Protein AF-V4T6L7-F1 (afdb_monomer_lite)

InterPro domains:
  IPR011989 Armadillo-like helical [G3DSA:1.25.10.10] (22-155)
  IPR016024 Armadillo-type fold [SSF48371] (50-143)
  IPR044189 Exportin 4/7-like [PTHR12596] (38-152)

Foldseek 3Di:
DDDDDDDDDDDDDDDDDDDPDPVNVVVLVVLLVLLLVLQVCCVVVNPVVVSVVSLVCLLPDAPSLVSLLSNLPPPPRLNSVLSSLVSLLSNCVVCVVVDDPVRLLVLLLSLLVSLVVCVVPPSVVSSVSSVVSSVSSCVVCVVVDDPVSVVVSVVD

Organism: Citrus clementina (NCBI:txid85681)

Secondary structure (DSSP, 8-state):
---------------------HHHHHHHHHHHHHHHHHHHHHHTTSSHHHHHHHHHHHHHSSSTHHHHHHHHHH---HHHHHHHHHHHHHHHHHHGGGS-HHHHHHHHHHHHHHHHHTTT-S-HHHHHHHHHHHHHHHHHHTTTS-HHHHHHHH--

Structure (mmCIF, N/CA/C/O backbone):
data_AF-V4T6L7-F1
#
_entry.id   AF-V4T6L7-F1
#
loop_
_atom_site.group_PDB
_atom_site.id
_atom_site.type_symbol
_atom_site.label_atom_id
_atom_site.label_alt_id
_atom_site.label_comp_id
_atom_site.label_asym_id
_atom_site.label_entity_id
_atom_site.label_seq_id
_atom_site.pdbx_PDB_ins_code
_atom_site.Cartn_x
_atom_site.Cartn_y
_atom_site.Cartn_z
_atom_site.occupancy
_atom_site.B_iso_or_equiv
_atom_site.auth_seq_id
_atom_site.auth_comp_id
_atom_site.auth_asym_id
_atom_site.auth_atom_id
_atom_site.pdbx_PDB_model_num
ATOM 1 N N . MET A 1 1 ? -3.727 59.338 11.104 1.00 34.97 1 MET A N 1
ATOM 2 C CA . MET A 1 1 ? -4.888 59.688 11.949 1.00 34.97 1 MET A CA 1
ATOM 3 C C . MET A 1 1 ? -6.149 59.565 11.089 1.00 34.97 1 MET A C 1
ATOM 5 O O . MET A 1 1 ? -6.303 60.353 10.175 1.00 34.97 1 MET A O 1
ATOM 9 N N . ILE A 1 2 ? -6.950 58.521 11.354 1.00 36.25 2 ILE A N 1
ATOM 10 C CA . ILE A 1 2 ? -8.400 58.332 11.100 1.00 36.25 2 ILE A CA 1
ATOM 11 C C . ILE A 1 2 ? -8.952 58.552 9.667 1.00 36.25 2 ILE A C 1
ATOM 13 O O . ILE A 1 2 ? -9.164 59.685 9.251 1.00 36.25 2 ILE A O 1
ATOM 17 N N . LYS A 1 3 ? -9.397 57.466 9.009 1.00 36.62 3 LYS A N 1
ATOM 18 C CA . LYS A 1 3 ? -10.841 57.153 8.893 1.00 36.62 3 LYS A CA 1
ATOM 19 C C . LYS A 1 3 ? -11.114 55.702 8.475 1.00 36.62 3 LYS A C 1
ATOM 21 O O . LYS A 1 3 ? -10.611 55.223 7.468 1.00 36.62 3 LYS A O 1
ATOM 26 N N . MET A 1 4 ? -11.933 55.057 9.305 1.00 43.75 4 MET A N 1
ATOM 27 C CA . MET A 1 4 ? -12.727 53.864 9.026 1.00 43.75 4 MET A CA 1
ATOM 28 C C . MET A 1 4 ? -13.641 54.086 7.820 1.00 43.75 4 MET A C 1
ATOM 30 O O . MET A 1 4 ? -14.221 55.165 7.684 1.00 43.75 4 MET A O 1
ATOM 34 N N . GLN A 1 5 ? -13.873 53.022 7.056 1.00 39.50 5 GLN A N 1
ATOM 35 C CA . GLN A 1 5 ? -15.154 52.812 6.399 1.00 39.50 5 GLN A CA 1
ATOM 36 C C . GLN A 1 5 ? -15.460 51.312 6.409 1.00 39.50 5 GLN A C 1
ATOM 38 O O . GLN A 1 5 ? -14.782 50.521 5.759 1.00 39.50 5 GLN A O 1
ATOM 43 N N . GLU A 1 6 ? -16.440 50.944 7.231 1.00 37.91 6 GLU A N 1
ATOM 44 C CA . GLU A 1 6 ? -17.112 49.652 7.189 1.00 37.91 6 GLU A CA 1
ATOM 45 C C . GLU A 1 6 ? -17.896 49.515 5.881 1.00 37.91 6 GLU A C 1
ATOM 47 O O . GLU A 1 6 ? -18.530 50.471 5.432 1.00 37.91 6 GLU A O 1
ATOM 52 N N . TYR A 1 7 ? -17.920 48.305 5.328 1.00 35.72 7 TYR A N 1
ATOM 53 C CA . TYR A 1 7 ? -19.072 47.804 4.589 1.00 35.72 7 TYR A CA 1
ATOM 54 C C . TYR A 1 7 ? -19.366 46.393 5.082 1.00 35.72 7 TYR A C 1
ATOM 56 O O . TYR A 1 7 ? -18.503 45.518 5.096 1.00 35.72 7 TYR A O 1
ATOM 64 N N . SER A 1 8 ? -20.595 46.243 5.553 1.00 39.97 8 SER A N 1
ATOM 65 C CA . SER A 1 8 ? -21.158 45.051 6.156 1.00 39.97 8 SER A CA 1
ATOM 66 C C . SER A 1 8 ? -21.917 44.227 5.111 1.00 39.97 8 SER A C 1
ATOM 68 O O . SER A 1 8 ? -22.556 44.792 4.224 1.00 39.97 8 SER A O 1
ATOM 70 N N . ASN A 1 9 ? -21.930 42.918 5.364 1.00 39.38 9 ASN A N 1
ATOM 71 C CA . ASN A 1 9 ? -23.028 41.966 5.171 1.00 39.38 9 ASN A CA 1
ATOM 72 C C . ASN A 1 9 ? -23.211 41.172 3.862 1.00 39.38 9 ASN A C 1
ATOM 74 O O . ASN A 1 9 ? -23.228 41.709 2.760 1.00 39.38 9 ASN A O 1
ATOM 78 N N . GLY A 1 10 ? -23.526 39.887 4.089 1.00 32.44 10 GLY A N 1
ATOM 79 C CA . GLY A 1 10 ? -24.120 38.906 3.172 1.00 32.44 10 GLY A CA 1
ATOM 80 C C . GLY A 1 10 ? -23.110 37.855 2.696 1.00 32.44 10 GLY A C 1
ATOM 81 O O . GLY A 1 10 ? -22.030 38.215 2.259 1.00 32.44 10 GLY A O 1
ATOM 82 N N . GLU A 1 11 ? -23.316 36.542 2.749 1.00 37.03 11 GLU A N 1
ATOM 83 C CA . GLU A 1 11 ? -24.468 35.679 3.016 1.00 37.03 11 GLU A CA 1
ATOM 84 C C . GLU A 1 11 ? -23.923 34.257 3.292 1.00 37.03 11 GLU A C 1
ATOM 86 O O . GLU A 1 11 ? -22.747 33.973 3.059 1.00 37.03 11 GLU A O 1
ATOM 91 N N . GLY A 1 12 ? -24.769 33.380 3.837 1.00 37.31 12 GLY A N 1
ATOM 92 C CA . GLY A 1 12 ? -24.421 32.027 4.270 1.00 37.31 12 GLY A CA 1
ATOM 93 C C . GLY A 1 12 ? -23.976 31.055 3.170 1.00 37.31 12 GLY A C 1
ATOM 94 O O . GLY A 1 12 ? -24.198 31.257 1.980 1.00 37.31 12 GLY A O 1
ATOM 95 N N . GLY A 1 13 ? -23.382 29.950 3.618 1.00 35.53 13 GLY A N 1
ATOM 96 C CA . GLY A 1 13 ? -22.919 28.853 2.773 1.00 35.53 13 GLY A CA 1
ATOM 97 C C . GLY A 1 13 ? -22.410 27.687 3.612 1.00 35.53 13 GLY A C 1
ATOM 98 O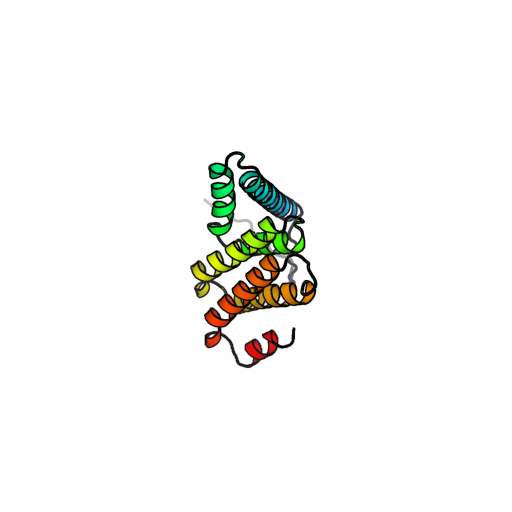 O . GLY A 1 13 ? -21.210 27.460 3.709 1.00 35.53 13 GLY A O 1
ATOM 99 N N . ASP A 1 14 ? -23.350 27.009 4.264 1.00 37.53 14 ASP A N 1
ATOM 100 C CA . ASP A 1 14 ? -23.230 25.640 4.763 1.00 37.53 14 ASP A CA 1
ATOM 101 C C . ASP A 1 14 ? -22.882 24.673 3.608 1.00 37.53 14 ASP A C 1
ATOM 103 O O . ASP A 1 14 ? -23.281 24.911 2.467 1.00 37.53 14 ASP A O 1
ATOM 107 N N . GLY A 1 15 ? -22.195 23.566 3.906 1.00 37.12 15 GLY A N 1
ATOM 108 C CA . GLY A 1 15 ? -22.204 22.379 3.041 1.00 37.12 15 GLY A CA 1
ATOM 109 C C . GLY A 1 15 ? -20.868 22.003 2.396 1.00 37.12 15 GLY A C 1
ATOM 110 O O . GLY A 1 15 ? -20.346 22.688 1.522 1.00 37.12 15 GLY A O 1
ATOM 111 N N . GLY A 1 16 ? -20.328 20.861 2.827 1.00 42.28 16 GLY A N 1
ATOM 112 C CA . GLY A 1 16 ? -19.083 20.277 2.344 1.00 42.28 16 GLY A CA 1
ATOM 113 C C . GLY A 1 16 ? -19.112 19.722 0.916 1.00 42.28 16 GLY A C 1
ATOM 114 O O . GLY A 1 16 ? -20.144 19.617 0.261 1.00 42.28 16 GLY A O 1
ATOM 115 N N . GLY A 1 17 ? -17.930 19.306 0.459 1.00 37.34 17 GLY A N 1
ATOM 116 C CA . GLY A 1 17 ? -17.746 18.603 -0.808 1.00 37.34 17 GLY A CA 1
ATOM 117 C C . GLY A 1 17 ? -16.289 18.631 -1.251 1.00 37.34 17 GLY A C 1
ATOM 118 O O . GLY A 1 17 ? -15.866 19.546 -1.950 1.00 37.34 17 GLY A O 1
ATOM 119 N N . GLY A 1 18 ? -15.506 17.641 -0.817 1.00 47.50 18 GLY A N 1
ATOM 120 C CA . GLY A 1 18 ? -14.105 17.473 -1.198 1.00 47.50 18 GLY A CA 1
ATOM 121 C C . GLY A 1 18 ? -13.943 17.248 -2.702 1.00 47.50 18 GLY A C 1
ATOM 122 O O . GLY A 1 18 ? -14.080 16.130 -3.188 1.00 47.50 18 GLY A O 1
ATOM 123 N N . GLY A 1 19 ? -13.618 18.309 -3.437 1.00 41.25 19 GLY A N 1
ATOM 124 C CA . GLY A 1 19 ? -13.187 18.241 -4.829 1.00 41.25 19 GLY A CA 1
ATOM 125 C C . GLY A 1 19 ? -11.665 18.210 -4.910 1.00 41.25 19 GLY A C 1
ATOM 126 O O . GLY A 1 19 ? -11.022 19.257 -4.914 1.00 41.25 19 GLY A O 1
ATOM 127 N N . GLY A 1 20 ? -11.073 17.017 -4.981 1.00 54.03 20 GLY A N 1
ATOM 128 C CA . GLY A 1 20 ? -9.679 16.877 -5.405 1.00 54.03 20 GLY A CA 1
ATOM 129 C C . GLY A 1 20 ? -9.549 17.360 -6.850 1.00 54.03 20 GLY A C 1
ATOM 130 O O . GLY A 1 20 ? -10.073 16.724 -7.759 1.00 54.03 20 GLY A O 1
ATOM 131 N N . GLY A 1 21 ? -8.921 18.517 -7.059 1.00 71.62 21 GLY A N 1
ATOM 132 C CA . GLY A 1 21 ? -8.815 19.135 -8.381 1.00 71.62 21 GLY A CA 1
ATOM 133 C C . GLY A 1 21 ? -7.937 18.343 -9.367 1.00 71.62 21 GLY A C 1
ATOM 134 O O . GLY A 1 21 ? -7.151 17.487 -8.957 1.00 71.62 21 GLY A O 1
ATOM 135 N N . PRO A 1 22 ? -7.987 18.673 -10.672 1.00 73.69 22 PRO A N 1
ATOM 136 C CA . PRO A 1 22 ? -7.205 18.002 -11.722 1.00 73.69 22 PRO A CA 1
ATOM 137 C C . PRO A 1 22 ? -5.687 18.017 -11.471 1.00 73.69 22 PRO A C 1
ATOM 139 O O . PRO A 1 22 ? -4.979 17.103 -11.887 1.00 73.69 22 PRO A O 1
ATOM 142 N N . ALA A 1 23 ? -5.182 19.019 -10.744 1.00 78.44 23 ALA A N 1
ATOM 143 C CA . ALA A 1 23 ? -3.777 19.103 -10.349 1.00 78.44 23 ALA A CA 1
ATOM 144 C C . ALA A 1 23 ? -3.355 17.993 -9.368 1.00 78.44 23 ALA A C 1
ATOM 146 O O . ALA A 1 23 ? -2.222 17.516 -9.423 1.00 78.44 23 ALA A O 1
ATOM 147 N N . ASP A 1 24 ? -4.260 17.562 -8.488 1.00 88.81 24 ASP A N 1
ATOM 148 C CA . ASP A 1 24 ? -3.985 16.492 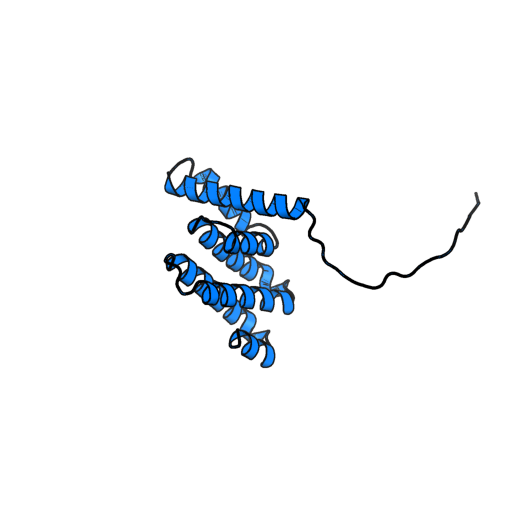-7.529 1.00 88.81 24 ASP A CA 1
ATOM 149 C C . ASP A 1 24 ? -3.956 15.129 -8.231 1.00 88.81 24 ASP A C 1
ATOM 151 O O . ASP A 1 24 ? -3.042 14.337 -8.014 1.00 88.81 24 ASP A O 1
ATOM 155 N N . LEU A 1 25 ? -4.872 14.903 -9.179 1.00 91.06 25 LEU A N 1
ATOM 156 C CA . LEU A 1 25 ? -4.849 13.710 -10.027 1.00 91.06 25 LEU A CA 1
ATOM 157 C C . LEU A 1 25 ? -3.555 13.617 -10.850 1.00 91.06 25 LEU A C 1
ATOM 159 O O . LEU A 1 25 ? -2.915 12.567 -10.864 1.00 91.06 25 LEU A O 1
ATOM 163 N N . ALA A 1 26 ? -3.129 14.717 -11.478 1.00 93.00 26 ALA A N 1
ATOM 164 C CA . ALA A 1 26 ? -1.877 14.756 -12.235 1.00 93.00 26 ALA A CA 1
ATOM 165 C C . ALA A 1 26 ? -0.657 14.436 -11.350 1.00 93.00 26 ALA A C 1
ATOM 167 O O . ALA A 1 26 ? 0.260 13.724 -11.768 1.00 93.00 26 ALA A O 1
ATOM 168 N N . LYS A 1 27 ? -0.658 14.910 -10.097 1.00 93.69 27 LYS A N 1
ATOM 169 C CA . LYS A 1 27 ? 0.383 14.582 -9.117 1.00 93.69 27 LYS A CA 1
ATOM 170 C C . LYS A 1 27 ? 0.377 13.092 -8.761 1.00 93.69 27 LYS A C 1
ATOM 172 O O . LYS A 1 27 ? 1.442 12.479 -8.756 1.00 93.69 27 LYS A O 1
ATOM 177 N N . LEU A 1 28 ? -0.792 12.506 -8.496 1.00 95.25 28 LEU A N 1
ATOM 178 C CA . LEU A 1 28 ? -0.927 11.076 -8.187 1.00 95.25 28 LEU A CA 1
ATOM 179 C C . LEU A 1 28 ? -0.446 10.198 -9.352 1.00 95.25 28 LEU A C 1
ATOM 181 O O . LEU A 1 28 ? 0.318 9.257 -9.136 1.00 95.25 28 LEU A O 1
ATOM 185 N N . GLN A 1 29 ? -0.809 10.558 -10.585 1.00 95.31 29 GLN A N 1
ATOM 186 C CA . GLN A 1 29 ? -0.341 9.885 -11.800 1.00 95.31 29 GLN A CA 1
ATOM 187 C C . GLN A 1 29 ? 1.182 9.976 -11.962 1.00 95.31 29 GLN A C 1
ATOM 189 O O . GLN A 1 29 ? 1.827 8.976 -12.270 1.00 95.31 29 GLN A O 1
ATOM 194 N N . SER A 1 30 ? 1.769 11.149 -11.707 1.00 96.06 30 SER A N 1
ATOM 195 C CA . SER A 1 30 ? 3.223 11.350 -11.767 1.00 96.06 30 SER A CA 1
ATOM 196 C C . SER A 1 30 ? 3.977 10.496 -10.740 1.00 96.06 30 SER A C 1
ATOM 198 O O . SER A 1 30 ? 4.985 9.861 -11.068 1.00 96.06 30 SER A O 1
ATOM 200 N N . ILE A 1 31 ? 3.461 10.420 -9.506 1.00 95.69 31 ILE A N 1
ATOM 201 C CA . ILE A 1 31 ? 4.027 9.564 -8.455 1.00 95.69 31 ILE A CA 1
ATOM 202 C C . ILE A 1 31 ? 3.945 8.096 -8.876 1.00 95.69 31 ILE A C 1
ATOM 204 O O . ILE A 1 31 ? 4.957 7.400 -8.834 1.00 95.69 31 ILE A O 1
ATOM 208 N N . MET A 1 32 ? 2.772 7.637 -9.323 1.00 96.81 32 MET A N 1
ATOM 209 C CA . MET A 1 32 ? 2.584 6.263 -9.791 1.00 96.81 32 MET A CA 1
ATOM 210 C C . MET A 1 32 ? 3.586 5.910 -10.890 1.00 96.81 32 MET A C 1
ATOM 212 O O . MET A 1 32 ? 4.316 4.931 -10.751 1.00 96.81 32 MET A O 1
ATOM 216 N N . HIS A 1 33 ? 3.693 6.748 -11.921 1.00 96.56 33 HIS A N 1
ATOM 217 C CA . HIS A 1 33 ? 4.596 6.502 -13.040 1.00 96.56 33 HIS A CA 1
ATOM 218 C C . HIS A 1 33 ? 6.068 6.443 -12.603 1.00 96.56 33 HIS A C 1
ATOM 220 O O . HIS A 1 33 ? 6.820 5.571 -13.035 1.00 96.56 33 HIS A O 1
ATOM 226 N N . SER A 1 34 ? 6.474 7.324 -11.685 1.00 95.88 34 SER A N 1
ATOM 227 C CA . SER A 1 34 ? 7.836 7.334 -11.137 1.00 95.88 34 SER A CA 1
ATOM 228 C C . SER A 1 34 ? 8.160 6.039 -10.380 1.00 95.88 34 SER A C 1
ATOM 230 O O . SER A 1 34 ? 9.264 5.508 -10.502 1.00 95.88 34 SER A O 1
ATOM 232 N N . ILE A 1 35 ? 7.192 5.494 -9.638 1.00 96.94 35 ILE A N 1
ATOM 233 C CA . ILE A 1 35 ? 7.345 4.228 -8.906 1.00 96.94 35 ILE A CA 1
ATOM 234 C C . ILE A 1 35 ? 7.359 3.026 -9.856 1.00 96.94 35 ILE A C 1
ATOM 236 O O . ILE A 1 35 ? 8.151 2.104 -9.656 1.00 96.94 35 ILE A O 1
ATOM 240 N N . GLU A 1 36 ? 6.544 3.035 -10.910 1.00 96.44 36 GLU A N 1
ATOM 241 C CA . GLU A 1 36 ? 6.555 2.004 -11.956 1.00 96.44 36 GLU A CA 1
ATOM 242 C C . GLU A 1 36 ? 7.903 1.944 -12.686 1.00 96.44 36 GLU A C 1
ATOM 244 O O . GLU A 1 36 ? 8.473 0.857 -12.853 1.00 96.44 36 GLU A O 1
ATOM 249 N N . ILE A 1 37 ? 8.445 3.109 -13.060 1.00 94.69 37 ILE A N 1
ATOM 250 C CA . ILE A 1 37 ? 9.777 3.219 -13.665 1.00 94.69 37 ILE A CA 1
ATOM 251 C C . ILE A 1 37 ? 10.833 2.712 -12.686 1.00 94.69 37 ILE A C 1
ATOM 253 O O . ILE A 1 37 ? 11.652 1.882 -13.068 1.00 94.69 37 ILE A O 1
ATOM 257 N N . ALA A 1 38 ? 10.805 3.145 -11.422 1.00 94.06 38 ALA A N 1
ATOM 258 C CA . ALA A 1 38 ? 11.768 2.691 -10.421 1.00 94.06 38 ALA A CA 1
ATOM 259 C C . ALA A 1 38 ? 11.740 1.161 -10.244 1.00 94.06 38 ALA A C 1
ATOM 261 O O . ALA A 1 38 ? 12.785 0.510 -10.260 1.00 94.06 38 ALA A O 1
ATOM 262 N N . CYS A 1 39 ? 10.551 0.560 -10.159 1.00 92.94 39 CYS A N 1
ATOM 263 C CA . CYS A 1 39 ? 10.412 -0.893 -10.063 1.00 92.94 39 CYS A CA 1
ATOM 264 C C . CYS A 1 39 ? 10.987 -1.615 -11.292 1.00 92.94 39 CYS A C 1
ATOM 266 O O . CYS A 1 39 ? 11.675 -2.627 -11.146 1.00 92.94 39 CYS A O 1
ATOM 268 N N . SER A 1 40 ? 10.741 -1.081 -12.491 1.00 91.94 40 SER A N 1
ATOM 269 C CA . SER A 1 40 ? 11.268 -1.635 -13.745 1.00 91.94 40 SER A CA 1
ATOM 270 C C . SER A 1 40 ? 12.792 -1.504 -13.825 1.00 91.94 40 SER A C 1
ATOM 272 O O . SER A 1 40 ? 13.480 -2.450 -14.202 1.00 91.94 40 SER A O 1
ATOM 274 N N . SER A 1 41 ? 13.334 -0.366 -13.393 1.00 90.88 41 SER A N 1
ATOM 275 C CA . SER A 1 41 ? 14.771 -0.083 -13.343 1.00 90.88 41 SER A CA 1
ATOM 276 C C . SER A 1 41 ? 15.530 -1.036 -12.418 1.00 90.88 41 SER A C 1
ATOM 278 O O . SER A 1 41 ? 16.599 -1.517 -12.794 1.00 90.88 41 SER A O 1
ATOM 280 N N . ILE A 1 42 ? 14.968 -1.384 -11.252 1.00 89.38 42 ILE A N 1
ATOM 281 C CA . ILE A 1 42 ? 15.553 -2.405 -10.362 1.00 89.38 42 ILE A CA 1
ATOM 282 C C . ILE A 1 42 ? 15.590 -3.766 -11.062 1.00 89.38 42 ILE A C 1
ATOM 284 O O . ILE A 1 42 ? 16.630 -4.420 -11.064 1.00 89.38 42 ILE A O 1
ATOM 288 N N . GLN A 1 43 ? 14.487 -4.173 -11.697 1.00 86.81 43 GLN A N 1
ATOM 289 C CA . GLN A 1 43 ? 14.399 -5.460 -12.394 1.00 86.81 43 GLN A CA 1
ATOM 290 C C . GLN A 1 43 ? 15.364 -5.553 -13.586 1.00 86.81 43 GLN A C 1
ATOM 292 O O . GLN A 1 43 ? 15.919 -6.616 -13.852 1.00 86.81 43 GLN A O 1
ATOM 297 N N . MET A 1 44 ? 15.578 -4.445 -14.296 1.00 87.62 44 MET A N 1
ATOM 298 C CA . MET A 1 44 ? 16.512 -4.365 -15.423 1.00 87.62 44 MET A CA 1
ATOM 299 C C . MET A 1 44 ? 17.962 -4.086 -14.990 1.00 87.62 44 MET A C 1
ATOM 301 O O . MET A 1 44 ? 18.839 -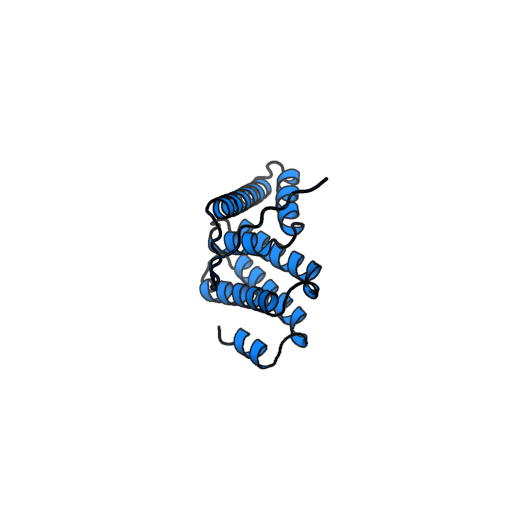4.001 -15.846 1.00 87.62 44 MET A O 1
ATOM 305 N N . HIS A 1 45 ? 18.228 -3.925 -13.686 1.00 86.00 45 HIS A N 1
ATOM 306 C CA . HIS A 1 45 ? 19.515 -3.482 -13.133 1.00 86.00 45 HIS A CA 1
ATOM 307 C C . HIS A 1 45 ? 20.035 -2.159 -13.729 1.00 86.00 45 HIS A C 1
ATOM 309 O O . HIS A 1 45 ? 21.238 -1.892 -13.754 1.00 86.00 45 HIS A O 1
ATOM 315 N N .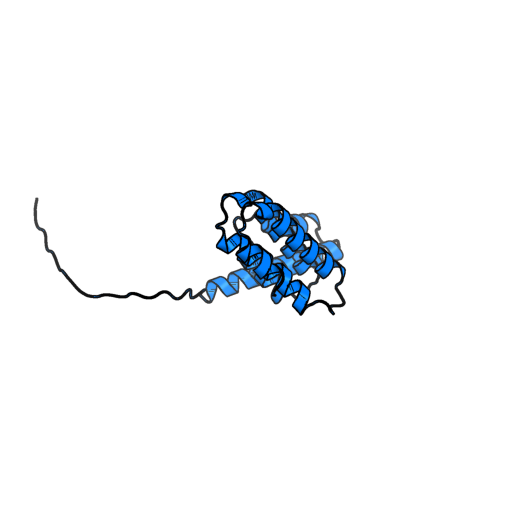 VAL A 1 46 ? 19.124 -1.291 -14.172 1.00 83.19 46 VAL A N 1
ATOM 316 C CA . VAL A 1 46 ? 19.443 0.033 -14.706 1.00 83.19 46 VAL A CA 1
ATOM 317 C C . VAL A 1 46 ? 19.370 1.038 -13.563 1.00 83.19 46 VAL A C 1
ATOM 319 O O . VAL A 1 46 ? 18.292 1.443 -13.150 1.00 83.19 46 VAL A O 1
ATOM 322 N N . ASN A 1 47 ? 20.530 1.445 -13.044 1.00 86.81 47 ASN A N 1
ATOM 323 C CA . ASN A 1 47 ? 20.653 2.411 -11.943 1.00 86.81 47 ASN A CA 1
ATOM 324 C C . ASN A 1 47 ? 19.782 2.066 -10.706 1.00 86.81 47 ASN A C 1
ATOM 326 O O . ASN A 1 47 ? 18.890 2.836 -10.330 1.00 86.81 47 ASN A O 1
ATOM 330 N N . PRO A 1 48 ? 20.043 0.917 -10.050 1.00 87.44 48 PRO A N 1
ATOM 331 C CA . PRO A 1 48 ? 19.250 0.462 -8.909 1.00 87.44 48 PRO A CA 1
ATOM 332 C C . PRO A 1 48 ? 19.247 1.473 -7.754 1.00 87.44 48 PRO A C 1
ATOM 334 O O . PRO A 1 48 ? 18.210 1.672 -7.135 1.00 87.44 48 PRO A O 1
ATOM 337 N N . ALA A 1 49 ? 20.351 2.192 -7.527 1.00 90.25 49 ALA A N 1
ATOM 338 C CA . ALA A 1 49 ? 20.451 3.176 -6.450 1.00 90.25 49 ALA A CA 1
ATOM 339 C C . ALA A 1 49 ? 19.453 4.341 -6.601 1.00 90.25 49 ALA A C 1
ATOM 341 O O . ALA A 1 49 ? 18.802 4.735 -5.634 1.00 90.25 49 ALA A O 1
ATOM 342 N N . ALA A 1 50 ? 19.292 4.887 -7.813 1.00 90.44 50 ALA A N 1
ATOM 343 C CA . ALA A 1 50 ? 18.326 5.964 -8.050 1.00 90.44 50 ALA A CA 1
ATOM 344 C C . ALA A 1 50 ? 16.872 5.472 -7.948 1.00 90.44 50 ALA A C 1
ATOM 346 O O . ALA A 1 50 ? 15.995 6.182 -7.445 1.00 90.44 50 ALA A O 1
ATOM 347 N N . ALA A 1 51 ? 16.616 4.244 -8.399 1.00 91.62 51 ALA A N 1
ATOM 348 C CA . ALA A 1 51 ? 15.304 3.624 -8.288 1.00 91.62 51 ALA A CA 1
ATOM 349 C C . ALA A 1 51 ? 14.920 3.344 -6.824 1.00 91.62 51 ALA A C 1
ATOM 351 O O . ALA A 1 51 ? 13.817 3.690 -6.397 1.00 91.62 51 ALA A O 1
ATOM 352 N N . GLU A 1 52 ? 15.846 2.803 -6.033 1.00 92.44 52 GLU A N 1
ATOM 353 C CA . GLU A 1 52 ? 15.673 2.601 -4.592 1.00 92.44 52 GLU A CA 1
ATOM 354 C C . GLU A 1 52 ? 15.407 3.922 -3.872 1.00 92.44 52 GLU A C 1
ATOM 356 O O . GLU A 1 52 ? 14.465 4.001 -3.086 1.00 92.44 52 GLU A O 1
ATOM 361 N N . ALA A 1 53 ? 16.158 4.983 -4.186 1.00 93.62 53 ALA A N 1
ATOM 362 C CA . ALA A 1 53 ? 15.925 6.309 -3.614 1.00 93.62 53 ALA A CA 1
ATOM 363 C C . ALA A 1 53 ? 14.509 6.835 -3.914 1.00 93.62 53 ALA A C 1
ATOM 365 O O . ALA A 1 53 ? 13.875 7.435 -3.046 1.00 93.62 53 ALA A O 1
ATOM 366 N N . THR A 1 54 ? 13.984 6.565 -5.113 1.00 94.69 54 THR A N 1
ATOM 367 C CA . THR A 1 54 ? 12.620 6.959 -5.506 1.00 94.69 54 THR A CA 1
ATOM 368 C C . THR A 1 54 ? 11.561 6.209 -4.693 1.00 94.69 54 THR A C 1
ATOM 370 O O . THR A 1 54 ? 10.639 6.826 -4.157 1.00 94.69 54 THR A O 1
ATOM 373 N N . ILE A 1 55 ? 11.708 4.888 -4.544 1.00 93.81 55 ILE A N 1
ATOM 374 C CA . ILE A 1 55 ? 10.791 4.055 -3.746 1.00 93.81 55 ILE A CA 1
ATOM 375 C C . ILE A 1 55 ? 10.860 4.440 -2.264 1.00 93.81 55 ILE A C 1
ATOM 377 O O . ILE A 1 55 ? 9.827 4.611 -1.616 1.00 93.81 55 ILE A O 1
ATOM 381 N N . LEU A 1 56 ? 12.067 4.640 -1.731 1.00 93.69 56 LEU A N 1
ATOM 382 C CA . LEU A 1 56 ? 12.271 5.097 -0.357 1.00 93.69 56 LEU A CA 1
ATOM 383 C C . LEU A 1 56 ? 11.643 6.474 -0.121 1.00 93.69 56 LEU A C 1
ATOM 385 O O . LEU A 1 56 ? 11.049 6.693 0.936 1.00 93.69 56 LEU A O 1
ATOM 389 N N . GLY A 1 57 ? 11.708 7.367 -1.111 1.00 93.25 57 GLY A N 1
ATOM 390 C CA . GLY A 1 57 ? 11.051 8.670 -1.071 1.00 93.25 57 GLY A CA 1
ATOM 391 C C . GLY A 1 57 ? 9.538 8.571 -0.851 1.00 93.25 57 GLY A C 1
ATOM 392 O O . GLY A 1 57 ? 8.990 9.344 -0.066 1.00 93.25 57 GLY A O 1
ATOM 393 N N . LEU A 1 58 ? 8.866 7.584 -1.459 1.00 93.00 58 LEU A N 1
ATOM 394 C CA . LEU A 1 58 ? 7.444 7.321 -1.205 1.00 93.00 58 LEU A CA 1
ATOM 395 C C . LEU A 1 58 ? 7.202 6.882 0.248 1.00 93.00 58 LEU A C 1
ATOM 397 O O . LEU A 1 58 ? 6.320 7.427 0.908 1.00 93.00 58 LEU A O 1
ATOM 401 N N . CYS A 1 59 ? 7.997 5.940 0.768 1.00 90.31 59 CYS A N 1
ATOM 402 C CA . CYS A 1 59 ? 7.842 5.419 2.134 1.00 90.31 59 CYS A CA 1
ATOM 403 C C . CYS A 1 59 ? 8.111 6.476 3.223 1.00 90.31 59 CYS A C 1
ATOM 405 O O . CYS A 1 59 ? 7.508 6.450 4.302 1.00 90.31 59 CYS A O 1
ATOM 407 N N . GLN A 1 60 ? 9.039 7.396 2.954 1.00 90.62 60 GLN A N 1
ATOM 408 C CA . GLN A 1 60 ? 9.425 8.471 3.872 1.00 90.62 60 GLN A CA 1
ATOM 409 C C . GLN A 1 60 ? 8.534 9.713 3.756 1.00 90.62 60 GLN A C 1
ATOM 411 O O . GLN A 1 60 ? 8.601 10.589 4.617 1.00 90.62 60 GLN A O 1
ATOM 416 N N . SER A 1 61 ? 7.689 9.789 2.726 1.00 90.00 61 SER A N 1
ATOM 417 C CA . SER A 1 61 ? 6.746 10.889 2.556 1.00 90.00 61 SER A CA 1
ATOM 418 C C . SER A 1 61 ? 5.740 10.935 3.720 1.00 90.00 61 SER A C 1
ATOM 420 O O . SER A 1 61 ? 5.307 9.878 4.199 1.00 90.00 61 SER A O 1
ATOM 422 N N . PRO A 1 62 ? 5.360 12.130 4.208 1.00 87.62 62 PRO A N 1
ATOM 423 C CA . PRO A 1 62 ? 4.277 12.264 5.175 1.00 87.62 62 PRO A CA 1
ATOM 424 C C . PRO A 1 62 ? 2.932 11.929 4.514 1.00 87.62 62 PRO A C 1
ATOM 426 O O . PRO A 1 62 ? 2.639 12.427 3.428 1.00 87.62 62 PRO A O 1
ATOM 429 N N . GLN A 1 63 ? 2.116 11.104 5.178 1.00 87.31 63 GLN A N 1
ATOM 430 C CA . GLN A 1 63 ? 0.781 10.699 4.714 1.00 87.31 63 GLN A CA 1
ATOM 431 C C . GLN A 1 63 ? 0.727 10.217 3.242 1.00 87.31 63 GLN A C 1
ATOM 433 O O . GLN A 1 63 ? -0.054 10.735 2.438 1.00 87.31 63 GLN A O 1
ATOM 438 N N . PRO A 1 64 ? 1.497 9.182 2.851 1.00 93.50 64 PRO A N 1
ATOM 439 C CA . PRO A 1 64 ? 1.538 8.702 1.470 1.00 93.50 64 PRO A CA 1
ATOM 440 C C . PRO A 1 64 ? 0.276 7.921 1.063 1.00 93.50 64 PRO A C 1
ATOM 442 O O . PRO A 1 64 ? 0.197 7.434 -0.064 1.00 93.50 64 PRO A O 1
ATOM 445 N N . TYR A 1 65 ? -0.710 7.777 1.955 1.00 95.00 65 TYR A N 1
ATOM 446 C CA . TYR A 1 65 ? -1.857 6.882 1.797 1.00 95.00 65 TYR A CA 1
ATOM 447 C C . TYR A 1 65 ? -2.625 7.106 0.503 1.00 95.00 65 TYR A C 1
ATOM 449 O O . TYR A 1 65 ? -2.858 6.145 -0.221 1.00 95.00 65 TYR A O 1
ATOM 457 N N . LYS A 1 66 ? -2.941 8.361 0.164 1.00 94.31 66 LYS A N 1
ATOM 458 C CA . LYS A 1 66 ? -3.695 8.678 -1.056 1.00 94.31 66 LYS A CA 1
ATOM 459 C C . LYS A 1 66 ? -2.945 8.252 -2.320 1.00 94.31 66 LYS A C 1
ATOM 461 O O . LYS A 1 66 ? -3.532 7.665 -3.222 1.00 94.31 66 LYS A O 1
ATOM 466 N N . ALA A 1 67 ? -1.636 8.503 -2.366 1.00 95.44 67 ALA A N 1
ATOM 467 C CA . ALA A 1 67 ? -0.790 8.063 -3.472 1.00 95.44 67 ALA A CA 1
ATOM 468 C C . ALA A 1 67 ? -0.684 6.536 -3.531 1.00 95.44 67 ALA A C 1
ATOM 470 O O . ALA A 1 67 ? -0.771 5.955 -4.607 1.00 95.44 67 ALA A O 1
ATOM 471 N N . CYS A 1 68 ? -0.549 5.873 -2.383 1.00 96.75 68 CYS A N 1
ATOM 472 C CA . CYS A 1 68 ? -0.441 4.419 -2.331 1.00 96.75 68 CYS A CA 1
ATOM 473 C C . CYS A 1 68 ? -1.746 3.716 -2.726 1.00 96.75 68 CYS A C 1
ATOM 475 O O . CYS A 1 68 ? -1.699 2.746 -3.476 1.00 96.75 68 CYS A O 1
ATOM 477 N N . GLN A 1 69 ? -2.898 4.216 -2.268 1.00 96.38 69 GLN A N 1
ATOM 478 C CA . GLN A 1 69 ? -4.220 3.735 -2.680 1.00 96.38 69 GLN A CA 1
ATOM 479 C C . GLN A 1 69 ? -4.395 3.889 -4.193 1.00 96.38 69 GLN A C 1
ATOM 481 O O . GLN A 1 69 ? -4.724 2.920 -4.873 1.00 96.38 69 GLN A O 1
ATOM 486 N N . PHE A 1 70 ? -4.039 5.059 -4.736 1.00 96.75 70 PHE A N 1
ATOM 487 C CA . PHE A 1 70 ? -4.084 5.302 -6.176 1.00 96.75 70 PHE A CA 1
ATOM 488 C C . PHE A 1 70 ? -3.204 4.319 -6.965 1.00 96.75 70 PHE A C 1
ATOM 490 O O . PHE A 1 70 ? -3.658 3.763 -7.964 1.00 96.75 70 PHE A O 1
ATOM 497 N N . ILE A 1 71 ? -1.970 4.059 -6.513 1.00 96.69 71 ILE A N 1
ATOM 498 C CA . ILE A 1 71 ? -1.073 3.074 -7.144 1.00 96.69 71 ILE A CA 1
ATOM 499 C C . ILE A 1 71 ? -1.680 1.669 -7.094 1.00 96.69 71 ILE A C 1
ATOM 501 O O . ILE A 1 71 ? -1.636 0.959 -8.097 1.00 96.69 71 ILE A O 1
ATOM 505 N N . LEU A 1 72 ? -2.240 1.262 -5.951 1.00 95.62 72 LEU A N 1
ATOM 506 C CA . LEU A 1 72 ? -2.845 -0.059 -5.783 1.00 95.62 72 LEU A CA 1
ATOM 507 C C . LEU A 1 72 ? -3.994 -0.292 -6.771 1.00 95.62 72 LEU A C 1
ATOM 509 O O . LEU A 1 72 ? -4.056 -1.359 -7.377 1.00 95.62 72 LEU A O 1
ATOM 513 N N . GLU A 1 73 ? -4.842 0.714 -6.977 1.00 94.75 73 GLU A N 1
ATOM 514 C CA . GLU A 1 73 ? -6.011 0.626 -7.859 1.00 94.75 73 GLU A CA 1
ATOM 515 C C . GLU A 1 73 ? -5.676 0.783 -9.352 1.00 94.75 73 GLU A C 1
ATOM 517 O O . GLU A 1 73 ? -6.317 0.154 -10.190 1.00 94.75 73 GLU A O 1
ATOM 522 N N . ASN A 1 74 ? -4.683 1.609 -9.708 1.00 95.81 74 ASN A N 1
ATOM 523 C CA . ASN A 1 74 ? -4.486 2.041 -11.100 1.00 95.81 74 ASN A CA 1
ATOM 524 C C . ASN A 1 74 ? -3.235 1.462 -11.772 1.00 95.81 74 ASN A C 1
ATOM 526 O O . ASN A 1 74 ? -3.234 1.260 -12.990 1.00 95.81 74 ASN A O 1
ATOM 530 N N . SER A 1 75 ? -2.171 1.186 -11.012 1.00 94.56 75 SER A N 1
ATOM 531 C CA . SER A 1 75 ? -0.909 0.718 -11.594 1.00 94.56 75 SER A CA 1
ATOM 532 C C . SER A 1 75 ? -1.083 -0.662 -12.210 1.00 94.56 75 SER A C 1
ATOM 534 O O . SER A 1 75 ? -1.738 -1.507 -11.614 1.00 94.56 75 SER A O 1
ATOM 536 N N . GLN A 1 76 ? -0.466 -0.919 -13.363 1.00 92.62 76 GLN A N 1
ATOM 537 C CA . GLN A 1 76 ? -0.418 -2.257 -13.977 1.00 92.62 76 GLN A CA 1
ATOM 538 C C . GLN A 1 76 ? 0.861 -3.026 -13.607 1.00 92.62 76 GLN A C 1
ATOM 540 O O . GLN A 1 76 ? 1.075 -4.150 -14.055 1.00 92.62 76 GLN A O 1
ATOM 545 N N . VAL A 1 77 ? 1.730 -2.429 -12.786 1.00 94.38 77 VAL A N 1
ATOM 546 C CA . VAL A 1 77 ? 2.999 -3.024 -12.366 1.00 94.38 77 VAL A CA 1
ATOM 547 C C . VAL A 1 77 ? 2.833 -3.614 -10.970 1.00 94.38 77 VAL A C 1
ATOM 549 O O . VAL A 1 77 ? 2.795 -2.896 -9.970 1.00 94.38 77 VAL A O 1
ATOM 552 N N . ALA A 1 78 ? 2.800 -4.944 -10.879 1.00 94.06 78 ALA A N 1
ATOM 553 C CA . ALA A 1 78 ? 2.630 -5.664 -9.614 1.00 94.06 78 ALA A CA 1
ATOM 554 C C . ALA A 1 78 ? 3.671 -5.263 -8.543 1.00 94.06 78 ALA A C 1
ATOM 556 O O . ALA A 1 78 ? 3.346 -5.124 -7.363 1.00 94.06 78 ALA A O 1
ATOM 557 N N . ASN A 1 79 ? 4.911 -4.971 -8.951 1.00 94.62 79 ASN A N 1
ATOM 558 C CA . ASN A 1 79 ? 5.944 -4.459 -8.046 1.00 94.62 79 ASN A CA 1
ATOM 559 C C . ASN A 1 79 ? 5.613 -3.066 -7.492 1.00 94.62 79 ASN A C 1
ATOM 561 O O . ASN A 1 79 ? 5.836 -2.832 -6.308 1.00 94.62 79 ASN A O 1
ATOM 565 N N . ALA A 1 80 ? 5.029 -2.167 -8.287 1.00 96.38 80 ALA A N 1
ATOM 566 C CA . ALA A 1 80 ? 4.614 -0.851 -7.804 1.00 96.38 80 ALA A CA 1
ATOM 567 C C . ALA A 1 80 ? 3.488 -0.976 -6.768 1.00 96.38 80 ALA A C 1
ATOM 569 O O . ALA A 1 80 ? 3.573 -0.374 -5.696 1.00 96.38 80 ALA A O 1
ATOM 570 N N . ARG A 1 81 ? 2.496 -1.843 -7.026 1.00 96.62 81 ARG A N 1
ATOM 571 C CA . ARG A 1 81 ? 1.443 -2.196 -6.054 1.00 96.62 81 ARG A CA 1
ATOM 572 C C . ARG A 1 81 ? 2.036 -2.749 -4.753 1.00 96.62 81 ARG A C 1
ATOM 574 O O . ARG A 1 81 ? 1.666 -2.322 -3.660 1.00 96.62 81 ARG A O 1
ATOM 581 N N . PHE A 1 82 ? 3.009 -3.655 -4.856 1.00 96.44 82 PHE A N 1
ATOM 582 C CA . PHE A 1 82 ? 3.703 -4.216 -3.696 1.00 96.44 82 PHE A CA 1
ATOM 583 C C . PHE A 1 82 ? 4.437 -3.147 -2.871 1.00 96.44 82 PHE A C 1
ATOM 585 O O . PHE A 1 82 ? 4.353 -3.159 -1.638 1.00 96.44 82 PHE A O 1
ATOM 592 N N . GLN A 1 83 ? 5.142 -2.222 -3.531 1.00 96.50 83 GLN A N 1
ATOM 593 C CA . GLN A 1 83 ? 5.841 -1.127 -2.855 1.00 96.50 83 GLN A CA 1
ATOM 594 C C . GLN A 1 83 ? 4.861 -0.140 -2.211 1.00 96.50 83 GLN A C 1
ATOM 596 O O . GLN A 1 83 ? 5.071 0.256 -1.069 1.00 96.50 83 GLN A O 1
ATOM 601 N N . ALA A 1 84 ? 3.750 0.188 -2.876 1.00 97.38 84 ALA A N 1
ATOM 602 C CA . ALA A 1 84 ? 2.698 1.027 -2.305 1.00 97.38 84 ALA A CA 1
ATOM 603 C C . ALA A 1 84 ? 2.093 0.411 -1.032 1.00 97.38 84 ALA A C 1
ATOM 605 O O . ALA A 1 84 ? 1.943 1.094 -0.020 1.00 97.38 84 ALA A O 1
ATOM 606 N N . ALA A 1 85 ? 1.824 -0.899 -1.031 1.00 97.25 85 ALA A N 1
ATOM 607 C CA . ALA A 1 85 ? 1.372 -1.601 0.169 1.00 97.25 85 ALA A CA 1
ATOM 608 C C . ALA A 1 85 ? 2.412 -1.537 1.304 1.00 97.25 85 ALA A C 1
ATOM 610 O O . ALA A 1 85 ? 2.067 -1.294 2.462 1.00 97.25 85 ALA A O 1
ATOM 611 N N . ALA A 1 86 ? 3.699 -1.721 0.985 1.00 96.12 86 ALA A N 1
ATOM 612 C CA . ALA A 1 86 ? 4.776 -1.583 1.964 1.00 96.12 86 ALA A CA 1
ATOM 613 C C . ALA A 1 86 ? 4.855 -0.156 2.539 1.00 96.12 86 ALA A C 1
ATOM 615 O O . ALA A 1 86 ? 4.971 -0.002 3.754 1.00 96.12 86 ALA A O 1
ATOM 616 N N . ALA A 1 87 ? 4.713 0.863 1.689 1.00 96.62 87 ALA A N 1
ATOM 617 C CA . ALA A 1 87 ? 4.717 2.266 2.086 1.00 96.62 87 ALA A CA 1
ATOM 618 C C . ALA A 1 87 ? 3.538 2.618 3.009 1.00 96.62 87 ALA A C 1
ATOM 620 O O . ALA A 1 87 ? 3.745 3.316 4.001 1.00 96.62 87 ALA A O 1
ATOM 621 N N . ILE A 1 88 ? 2.331 2.084 2.754 1.00 96.75 88 ILE A N 1
ATOM 622 C CA . ILE A 1 88 ? 1.170 2.241 3.654 1.00 96.75 88 ILE A CA 1
ATOM 623 C C . ILE A 1 88 ? 1.512 1.740 5.053 1.00 96.75 88 ILE A C 1
ATOM 625 O O . ILE A 1 88 ? 1.305 2.452 6.033 1.00 96.75 88 ILE A O 1
ATOM 629 N N . ARG A 1 89 ? 2.051 0.522 5.152 1.00 96.06 89 ARG A N 1
ATOM 630 C CA . ARG A 1 89 ? 2.440 -0.063 6.437 1.00 96.06 89 ARG A CA 1
ATOM 631 C C . ARG A 1 89 ? 3.489 0.790 7.139 1.00 96.06 89 ARG A C 1
ATOM 633 O O . ARG A 1 89 ? 3.341 1.056 8.327 1.00 96.06 89 ARG A O 1
ATOM 640 N N . ASP A 1 90 ? 4.543 1.187 6.435 1.00 95.44 90 ASP A N 1
ATOM 641 C CA . ASP A 1 90 ? 5.665 1.908 7.042 1.00 95.44 90 ASP A CA 1
ATOM 642 C C . ASP A 1 90 ? 5.239 3.298 7.531 1.00 95.44 90 ASP A C 1
ATOM 644 O O . ASP A 1 90 ? 5.583 3.687 8.650 1.00 95.44 90 ASP A O 1
ATOM 648 N N . ALA A 1 91 ? 4.419 4.005 6.749 1.00 95.31 91 ALA A N 1
ATOM 649 C CA . ALA A 1 91 ? 3.820 5.264 7.171 1.00 95.31 91 ALA A CA 1
ATOM 650 C C . ALA A 1 91 ? 2.893 5.067 8.373 1.00 95.31 91 ALA A C 1
ATOM 652 O O . ALA A 1 91 ? 3.098 5.703 9.406 1.00 95.31 91 ALA A O 1
ATOM 653 N N . ALA A 1 92 ? 1.959 4.116 8.299 1.00 94.31 92 ALA A N 1
ATOM 654 C CA . ALA A 1 92 ? 1.000 3.874 9.370 1.00 94.31 92 ALA A CA 1
ATOM 655 C C . ALA A 1 92 ? 1.672 3.445 10.679 1.00 94.31 92 ALA A C 1
ATOM 657 O O . ALA A 1 92 ? 1.218 3.838 11.747 1.00 94.31 92 ALA A O 1
ATOM 658 N N . MET A 1 93 ? 2.770 2.684 10.632 1.00 92.50 93 MET A N 1
ATOM 659 C CA . MET A 1 93 ? 3.529 2.323 11.836 1.00 92.50 93 MET A CA 1
ATOM 660 C C . MET A 1 93 ? 4.232 3.527 12.466 1.00 92.50 93 MET A C 1
ATOM 662 O O . MET A 1 93 ? 4.293 3.621 13.693 1.00 92.50 93 MET A O 1
ATOM 666 N N . ARG A 1 94 ? 4.743 4.446 11.641 1.00 93.88 94 ARG A N 1
ATOM 667 C CA . ARG A 1 94 ? 5.438 5.659 12.088 1.00 93.88 94 ARG A CA 1
ATOM 668 C C . ARG A 1 94 ? 4.480 6.691 12.674 1.00 93.88 94 ARG A C 1
ATOM 670 O O . ARG A 1 94 ? 4.811 7.319 13.675 1.00 93.88 94 ARG A O 1
ATOM 677 N N . GLU A 1 95 ? 3.314 6.873 12.062 1.00 94.31 95 GLU A N 1
ATOM 678 C CA . GLU A 1 95 ? 2.399 7.967 12.401 1.00 94.31 95 GLU A CA 1
ATOM 679 C C . GLU A 1 95 ? 1.064 7.514 13.014 1.00 94.31 95 GLU A C 1
ATOM 681 O O . GLU A 1 95 ? 0.161 8.327 13.171 1.00 94.31 95 GLU A O 1
ATOM 686 N N . TRP A 1 96 ? 0.956 6.249 13.450 1.00 94.25 96 TRP A N 1
ATOM 687 C CA . TRP A 1 96 ? -0.269 5.656 14.018 1.00 94.25 96 TRP A CA 1
ATOM 688 C C . TRP A 1 96 ? -0.969 6.533 15.063 1.00 94.25 96 TRP A C 1
ATOM 690 O O . TRP A 1 96 ? -2.193 6.640 15.076 1.00 94.25 96 TRP A O 1
ATOM 700 N N . SER A 1 97 ? -0.197 7.144 15.964 1.00 92.44 97 SER A N 1
ATOM 701 C CA . SER A 1 97 ? -0.725 7.975 17.052 1.00 92.44 97 SER A CA 1
ATOM 702 C C . SER A 1 97 ? -1.294 9.315 16.576 1.00 92.44 97 SER A C 1
ATOM 704 O O . SER A 1 97 ? -2.043 9.939 17.319 1.00 92.44 97 SER A O 1
ATOM 706 N N . PHE A 1 98 ? -0.937 9.755 15.368 1.00 91.75 98 PHE A N 1
ATOM 707 C CA . PHE A 1 98 ? -1.423 10.992 14.754 1.00 91.75 98 PHE A CA 1
ATOM 708 C C . PHE A 1 98 ? -2.639 10.764 13.852 1.00 91.75 98 PHE A C 1
ATOM 710 O O . PHE A 1 98 ? -3.330 11.724 13.526 1.00 91.75 98 PHE A O 1
ATOM 717 N N . LEU A 1 99 ? -2.912 9.512 13.468 1.00 92.38 99 LEU A N 1
ATOM 718 C CA . LEU A 1 99 ? -4.096 9.158 12.692 1.00 92.38 99 LEU A CA 1
ATOM 719 C C . LEU A 1 99 ? -5.348 9.184 13.570 1.00 92.38 99 LEU A C 1
ATOM 721 O O . LEU A 1 99 ? -5.378 8.634 14.679 1.00 92.38 99 LEU A O 1
ATOM 725 N N . THR A 1 100 ? -6.414 9.758 13.030 1.00 92.94 100 THR A N 1
ATOM 726 C CA . THR A 1 100 ? -7.753 9.683 13.608 1.00 92.94 100 THR A CA 1
ATOM 727 C C . THR A 1 100 ? -8.282 8.247 13.577 1.00 92.94 100 THR A C 1
ATOM 729 O O . THR A 1 100 ? -7.825 7.393 12.812 1.00 92.94 100 THR A O 1
ATOM 732 N N . ALA A 1 101 ? -9.280 7.955 14.415 1.00 91.00 101 ALA A N 1
ATOM 733 C CA . ALA A 1 101 ? -9.932 6.647 14.407 1.00 91.00 101 ALA A CA 1
ATOM 734 C C . ALA A 1 101 ? -10.557 6.318 13.039 1.00 91.00 101 ALA A C 1
ATOM 736 O O . ALA A 1 101 ? -10.547 5.159 12.632 1.00 91.00 101 ALA A O 1
ATOM 737 N N . ASP A 1 102 ? -11.068 7.324 12.325 1.00 91.25 102 ASP A N 1
ATOM 738 C CA . ASP A 1 102 ? -11.654 7.149 10.995 1.00 91.25 102 ASP A CA 1
ATOM 739 C C . ASP A 1 102 ? -10.598 6.792 9.941 1.00 91.25 102 ASP A C 1
ATOM 741 O O . ASP A 1 102 ? -10.741 5.785 9.252 1.00 91.25 102 ASP A O 1
ATOM 745 N N . GLU A 1 103 ? -9.473 7.513 9.903 1.00 92.62 103 GLU A N 1
ATOM 746 C CA . GLU A 1 103 ? -8.361 7.211 8.988 1.00 92.62 103 GLU A CA 1
ATOM 747 C C . GLU A 1 103 ? -7.809 5.800 9.212 1.00 92.62 103 GLU A C 1
ATOM 749 O O . GLU A 1 103 ? -7.586 5.056 8.256 1.00 92.62 103 GLU A O 1
ATOM 754 N N . LYS A 1 104 ? -7.646 5.388 10.477 1.00 94.56 104 LYS A N 1
ATOM 755 C CA . LYS A 1 104 ? -7.207 4.026 10.825 1.00 94.56 104 LYS A CA 1
ATOM 756 C C . LYS A 1 104 ? -8.163 2.969 10.268 1.00 94.56 104 LYS A C 1
ATOM 758 O O . LYS A 1 104 ? -7.711 1.986 9.679 1.00 94.56 104 LYS A O 1
ATOM 763 N N . LYS A 1 105 ? -9.473 3.168 10.442 1.00 93.25 105 LYS A N 1
ATOM 764 C CA . LYS A 1 105 ? -10.509 2.252 9.943 1.00 93.25 105 LYS A CA 1
ATOM 765 C C . LYS A 1 105 ? -10.558 2.227 8.422 1.00 93.25 105 LYS A C 1
ATOM 767 O O . LYS A 1 105 ? -10.592 1.145 7.845 1.00 93.25 105 LYS A O 1
ATOM 772 N N . SER A 1 106 ? -10.500 3.396 7.792 1.00 93.56 106 SER A N 1
ATOM 773 C CA . SER A 1 106 ? -10.491 3.552 6.339 1.00 93.56 106 SER A CA 1
ATOM 774 C C . SER A 1 106 ? -9.297 2.836 5.702 1.00 93.56 106 SER A C 1
ATOM 776 O O . SER A 1 106 ? -9.471 2.089 4.744 1.00 93.56 106 SER A O 1
ATOM 778 N N . LEU A 1 107 ? -8.095 2.947 6.284 1.00 94.31 107 LEU A N 1
ATOM 779 C CA . LEU A 1 107 ? -6.905 2.240 5.795 1.00 94.31 107 LEU A CA 1
ATOM 780 C C . LEU A 1 107 ? -7.030 0.717 5.892 1.00 94.31 107 LEU A C 1
ATOM 782 O O . LEU A 1 107 ? -6.680 0.009 4.945 1.00 94.31 107 LEU A O 1
ATOM 786 N N . ILE A 1 108 ? -7.519 0.211 7.028 1.00 95.12 108 ILE A N 1
ATOM 787 C CA . ILE A 1 108 ? -7.736 -1.227 7.225 1.00 95.12 108 ILE A CA 1
ATOM 788 C C . ILE A 1 108 ? -8.793 -1.739 6.245 1.00 95.12 108 ILE A C 1
ATOM 790 O O . ILE A 1 108 ? -8.533 -2.705 5.529 1.00 95.12 108 ILE A O 1
ATOM 794 N N . GLY A 1 109 ? -9.949 -1.072 6.188 1.00 94.56 109 GLY A N 1
ATOM 795 C CA . GLY A 1 109 ? -11.049 -1.432 5.297 1.00 94.56 109 GLY A CA 1
ATOM 796 C C . GLY A 1 109 ? -10.622 -1.397 3.834 1.00 94.56 109 GLY A C 1
ATOM 797 O O . GLY A 1 109 ? -10.859 -2.348 3.102 1.00 94.56 109 GLY A O 1
ATOM 798 N N . PHE A 1 110 ? -9.882 -0.370 3.415 1.00 95.50 110 PHE A N 1
ATOM 799 C CA . PHE A 1 110 ? -9.326 -0.312 2.066 1.00 95.50 110 PHE A CA 1
ATOM 800 C C . PHE A 1 110 ? -8.470 -1.548 1.744 1.00 95.50 110 PHE A C 1
ATOM 802 O O . PHE A 1 110 ? -8.676 -2.184 0.713 1.00 95.50 110 PHE A O 1
ATOM 809 N N . CYS A 1 111 ? -7.536 -1.929 2.626 1.00 95.19 111 CYS A N 1
ATOM 810 C CA . CYS A 1 111 ? -6.667 -3.083 2.378 1.00 95.19 111 CYS A CA 1
ATOM 811 C C . CYS A 1 111 ? -7.456 -4.403 2.323 1.00 95.19 111 CYS A C 1
ATOM 813 O O . CYS A 1 111 ? -7.184 -5.238 1.463 1.00 95.19 111 CYS A O 1
ATOM 815 N N . LEU A 1 112 ? -8.424 -4.590 3.227 1.00 94.12 112 LEU A N 1
ATOM 816 C CA . LEU A 1 112 ? -9.281 -5.779 3.264 1.00 94.12 112 LEU A CA 1
ATOM 817 C C . LEU A 1 112 ? -10.150 -5.877 2.007 1.00 94.12 112 LEU A C 1
ATOM 819 O O . LEU A 1 112 ? -10.141 -6.906 1.330 1.00 94.12 112 LEU A O 1
ATOM 823 N N . CYS A 1 113 ? -10.835 -4.790 1.659 1.00 93.69 113 CYS A N 1
ATOM 824 C CA . CYS A 1 113 ? -11.682 -4.707 0.478 1.00 93.69 113 CYS A CA 1
ATOM 825 C C . CYS A 1 113 ? -10.874 -4.952 -0.805 1.00 93.69 113 CYS A C 1
ATOM 827 O O . CYS A 1 113 ? -11.290 -5.736 -1.657 1.00 93.69 113 CYS A O 1
ATOM 829 N N . PHE A 1 114 ? -9.675 -4.369 -0.911 1.00 92.81 114 PHE A N 1
ATOM 830 C CA . PHE A 1 114 ? -8.788 -4.597 -2.050 1.00 92.81 114 PHE A CA 1
ATOM 831 C C . PHE A 1 114 ? -8.436 -6.081 -2.212 1.00 92.81 114 PHE A C 1
ATOM 833 O O . PHE A 1 114 ? -8.528 -6.610 -3.321 1.00 92.81 114 PHE A O 1
ATOM 840 N N . VAL A 1 115 ? -8.059 -6.759 -1.121 1.00 92.25 115 VAL A N 1
ATOM 841 C CA . VAL A 1 115 ? -7.710 -8.189 -1.149 1.00 92.25 115 VAL A CA 1
ATOM 842 C C . VAL A 1 115 ? -8.901 -9.040 -1.572 1.00 92.25 115 VAL A C 1
ATOM 844 O O . VAL A 1 115 ? -8.752 -9.931 -2.403 1.00 92.25 115 VAL A O 1
ATOM 847 N N . MET A 1 116 ? -10.093 -8.751 -1.049 1.00 91.12 116 MET A N 1
ATOM 848 C CA . MET A 1 116 ? -11.304 -9.497 -1.398 1.00 91.12 116 MET A CA 1
ATOM 849 C C . MET A 1 116 ? -11.691 -9.315 -2.869 1.00 91.12 116 MET A C 1
ATOM 851 O O . MET A 1 116 ? -11.961 -10.300 -3.555 1.00 91.12 116 MET A O 1
ATOM 855 N N . GLN A 1 117 ? -11.627 -8.085 -3.387 1.00 90.12 117 GLN A N 1
ATOM 856 C CA . GLN A 1 117 ? -11.903 -7.794 -4.799 1.00 90.12 117 GLN A CA 1
ATOM 857 C C . GLN A 1 117 ? -10.898 -8.458 -5.754 1.00 90.12 117 GLN A C 1
ATOM 859 O O . GLN A 1 117 ? -11.250 -8.809 -6.879 1.00 90.12 117 GLN A O 1
ATOM 864 N N . HIS A 1 118 ? -9.656 -8.663 -5.308 1.00 87.94 118 HIS A N 1
ATOM 865 C CA . HIS A 1 118 ? -8.564 -9.187 -6.131 1.00 87.94 118 HIS A CA 1
ATOM 866 C C . HIS A 1 118 ? -8.108 -10.593 -5.714 1.00 87.94 118 HIS A C 1
ATOM 868 O O . HIS A 1 118 ? -7.023 -11.029 -6.106 1.00 87.94 118 HIS A O 1
ATOM 874 N N . ALA A 1 119 ? -8.937 -11.336 -4.974 1.00 83.56 119 ALA A N 1
ATOM 875 C CA . ALA A 1 119 ? -8.590 -12.651 -4.430 1.00 83.56 119 ALA A CA 1
ATOM 876 C C . ALA A 1 119 ? -8.219 -13.686 -5.510 1.00 83.56 119 ALA A C 1
ATOM 878 O O . ALA A 1 119 ? -7.474 -14.624 -5.244 1.00 83.56 119 ALA A O 1
ATOM 879 N N . SER A 1 120 ? -8.715 -13.501 -6.739 1.00 83.75 120 SER A N 1
ATOM 880 C CA . SER A 1 120 ? -8.418 -14.363 -7.894 1.00 83.75 120 SER A CA 1
ATOM 881 C C . SER A 1 120 ? -7.249 -13.864 -8.760 1.00 83.75 120 SER A C 1
ATOM 883 O O . SER A 1 120 ? -6.999 -14.425 -9.826 1.00 83.75 120 SER A O 1
ATOM 885 N N . SER A 1 121 ? -6.547 -12.800 -8.352 1.00 84.19 121 SER A N 1
ATOM 886 C CA . SER A 1 121 ? -5.431 -12.246 -9.126 1.00 84.19 121 SER A CA 1
ATOM 887 C C . SER A 1 121 ? -4.249 -13.229 -9.186 1.00 84.19 121 SER A C 1
ATOM 889 O O . SER A 1 121 ? -3.893 -13.818 -8.162 1.00 84.19 121 SER A O 1
ATOM 891 N N . PRO A 1 122 ? -3.574 -13.373 -10.345 1.00 81.88 122 PRO A N 1
ATOM 892 C CA . PRO A 1 122 ? -2.370 -14.201 -10.466 1.00 81.88 122 PRO A CA 1
ATOM 893 C C . PRO A 1 122 ? -1.181 -13.664 -9.645 1.00 81.88 122 PRO A C 1
ATOM 895 O O . PRO A 1 122 ? -0.207 -14.377 -9.405 1.00 81.88 122 PRO A O 1
ATOM 898 N N . GLU A 1 123 ? -1.249 -12.418 -9.175 1.00 87.25 123 GLU A N 1
ATOM 899 C CA . GLU A 1 123 ? -0.198 -11.733 -8.417 1.00 87.25 123 GLU A CA 1
ATOM 900 C C . GLU A 1 123 ? -0.258 -12.085 -6.919 1.00 87.25 123 GLU A C 1
ATOM 902 O O . GLU A 1 123 ? -0.381 -11.216 -6.050 1.00 87.25 123 GLU A O 1
ATOM 907 N N . GLY A 1 124 ? -0.161 -13.377 -6.593 1.00 90.12 124 GLY A N 1
ATOM 908 C CA . GLY A 1 124 ? -0.356 -13.878 -5.225 1.00 90.12 124 GLY A CA 1
ATOM 909 C C . GLY A 1 124 ? 0.553 -13.224 -4.175 1.00 90.12 124 GLY A C 1
ATOM 910 O O . GLY A 1 124 ? 0.147 -13.034 -3.030 1.00 90.12 124 GLY A O 1
ATOM 911 N N . TYR A 1 125 ? 1.760 -12.796 -4.559 1.00 94.50 125 TYR A N 1
ATOM 912 C CA . TYR A 1 125 ? 2.676 -12.100 -3.650 1.00 94.50 125 TYR A CA 1
ATOM 913 C C . TYR A 1 125 ? 2.199 -10.685 -3.276 1.00 94.50 125 TYR A C 1
ATOM 915 O O . TYR A 1 125 ? 2.431 -10.242 -2.149 1.00 94.50 125 TYR A O 1
ATOM 923 N N . VAL A 1 126 ? 1.509 -9.985 -4.185 1.00 94.94 126 VAL A N 1
ATOM 924 C CA . VAL A 1 126 ? 0.896 -8.674 -3.915 1.00 94.94 126 VAL A CA 1
ATOM 925 C C . VAL A 1 126 ? -0.284 -8.859 -2.967 1.00 94.94 126 VAL A C 1
ATOM 927 O O . VAL A 1 126 ? -0.378 -8.159 -1.961 1.00 94.94 126 VAL A O 1
ATOM 930 N N . GLN A 1 127 ? -1.122 -9.8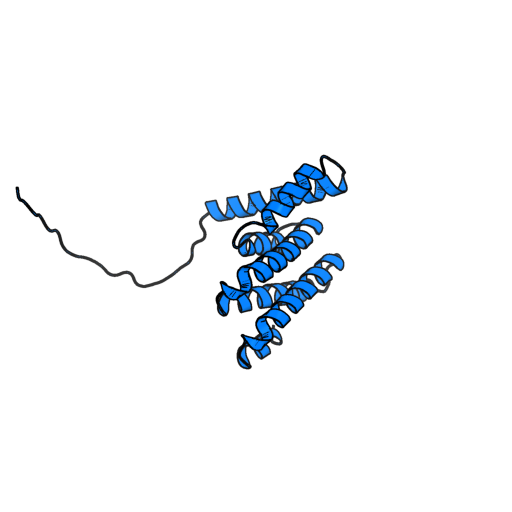69 -3.217 1.00 94.38 127 GLN A N 1
ATOM 931 C CA . GLN A 1 127 ? -2.243 -10.213 -2.338 1.00 94.38 127 GLN A CA 1
ATOM 932 C C . GLN A 1 127 ? -1.774 -10.576 -0.925 1.00 94.38 127 GLN A C 1
ATOM 934 O O . GLN A 1 127 ? -2.273 -10.027 0.060 1.00 94.38 127 GLN A O 1
ATOM 939 N N . ALA A 1 128 ? -0.752 -11.429 -0.810 1.00 95.44 128 ALA A N 1
ATOM 940 C CA . ALA A 1 128 ? -0.156 -11.792 0.473 1.00 95.44 128 ALA A CA 1
ATOM 941 C C . ALA A 1 128 ? 0.423 -10.569 1.202 1.00 95.44 128 ALA 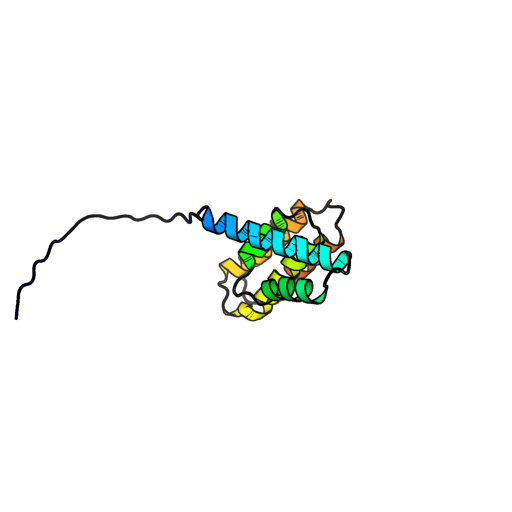A C 1
ATOM 943 O O . ALA A 1 128 ? 0.266 -10.431 2.418 1.00 95.44 128 ALA A O 1
ATOM 944 N N . LYS A 1 129 ? 1.057 -9.648 0.464 1.00 96.88 129 LYS A N 1
ATOM 945 C CA . LYS A 1 129 ? 1.580 -8.401 1.024 1.00 96.88 129 LYS A CA 1
ATOM 946 C C . LYS A 1 129 ? 0.469 -7.541 1.606 1.00 96.88 129 LYS A C 1
ATOM 948 O O . LYS A 1 129 ? 0.568 -7.169 2.770 1.00 96.88 129 LYS A O 1
ATOM 953 N N . ILE A 1 130 ? -0.572 -7.246 0.833 1.00 96.31 130 ILE A N 1
ATOM 954 C CA . ILE A 1 130 ? -1.664 -6.365 1.269 1.00 96.31 130 ILE A CA 1
ATOM 955 C C . ILE A 1 130 ? -2.437 -7.007 2.424 1.00 96.31 130 ILE A C 1
ATOM 957 O O . ILE A 1 130 ? -2.725 -6.331 3.408 1.00 96.31 130 ILE A O 1
ATOM 961 N N . SER A 1 131 ? -2.650 -8.325 2.379 1.00 95.50 131 SER A N 1
ATOM 962 C CA . SER A 1 131 ? -3.236 -9.088 3.490 1.00 95.50 131 SER A CA 1
ATOM 963 C C . SER A 1 131 ? -2.405 -8.959 4.770 1.00 95.50 131 SER A C 1
ATOM 965 O O . SER A 1 131 ? -2.940 -8.690 5.845 1.00 95.50 131 SER A O 1
ATOM 967 N N . SER A 1 132 ? -1.076 -9.086 4.663 1.00 97.25 132 SER A N 1
ATOM 968 C CA . SER A 1 132 ? -0.168 -8.865 5.793 1.00 97.25 132 SER A CA 1
ATOM 969 C C . SER A 1 132 ? -0.255 -7.432 6.316 1.00 97.25 132 SER A C 1
ATOM 971 O O . SER A 1 132 ? -0.219 -7.237 7.528 1.00 97.25 132 SER A O 1
ATOM 973 N N . VAL A 1 133 ? -0.359 -6.433 5.436 1.00 97.31 133 VAL A N 1
ATOM 974 C CA . VAL A 1 133 ? -0.504 -5.028 5.843 1.00 97.31 133 VAL A CA 1
ATOM 975 C C . VAL A 1 133 ? -1.815 -4.835 6.598 1.00 97.31 133 VAL A C 1
ATOM 977 O O . VAL A 1 133 ? -1.777 -4.337 7.720 1.00 97.31 133 VAL A O 1
ATOM 980 N N . ALA A 1 134 ? -2.941 -5.315 6.064 1.00 95.88 134 ALA A N 1
ATOM 981 C CA . ALA A 1 134 ? -4.234 -5.271 6.744 1.00 95.88 134 ALA A CA 1
ATOM 982 C C . ALA A 1 134 ? -4.150 -5.888 8.149 1.00 95.88 134 ALA A C 1
ATOM 984 O O . ALA A 1 134 ? -4.488 -5.234 9.136 1.00 95.88 134 ALA A O 1
ATOM 985 N N . ALA A 1 135 ? -3.589 -7.096 8.265 1.00 96.06 135 ALA A N 1
ATOM 986 C CA . ALA A 1 135 ? -3.416 -7.778 9.545 1.00 96.06 135 ALA A CA 1
ATOM 987 C C . ALA A 1 135 ? -2.529 -6.989 10.527 1.00 96.06 135 ALA A C 1
ATOM 989 O O . ALA A 1 135 ? -2.820 -6.922 11.723 1.00 96.06 135 ALA A O 1
ATOM 990 N N . GLN A 1 136 ? -1.452 -6.368 10.039 1.00 97.19 136 GLN A N 1
ATOM 991 C CA . GLN A 1 136 ? -0.558 -5.546 10.856 1.00 97.19 136 GLN A CA 1
ATOM 992 C C . GLN A 1 136 ? -1.253 -4.282 11.377 1.00 97.19 136 GLN A C 1
ATOM 994 O O . GLN A 1 136 ? -1.103 -3.959 12.558 1.00 97.19 136 GLN A O 1
ATOM 999 N N . LEU A 1 137 ? -2.032 -3.600 10.534 1.00 95.44 137 LEU A N 1
ATOM 1000 C CA . LEU A 1 137 ? -2.805 -2.417 10.920 1.00 95.44 137 LEU A CA 1
ATOM 1001 C C . LEU A 1 137 ? -3.925 -2.782 11.905 1.00 95.44 137 LEU A C 1
ATOM 1003 O O . LEU A 1 137 ? -4.062 -2.138 12.945 1.00 95.44 137 LEU A O 1
ATOM 1007 N N . MET A 1 138 ? -4.655 -3.871 11.644 1.00 94.06 138 MET A N 1
ATOM 1008 C CA . MET A 1 138 ? -5.675 -4.399 12.557 1.00 94.06 138 MET A CA 1
ATOM 1009 C C . MET A 1 138 ? -5.086 -4.736 13.923 1.00 94.06 138 MET A C 1
ATOM 1011 O O . MET A 1 138 ? -5.606 -4.291 14.942 1.00 94.06 138 MET A O 1
ATOM 1015 N N . LYS A 1 139 ? -3.967 -5.472 13.959 1.00 94.06 139 LYS A N 1
ATOM 1016 C CA . LYS A 1 139 ? -3.280 -5.817 15.210 1.00 94.06 139 LYS A CA 1
ATOM 1017 C C . LYS A 1 139 ? -2.844 -4.566 15.969 1.00 94.06 139 LYS A C 1
ATOM 1019 O O . LYS A 1 139 ? -2.991 -4.516 17.188 1.00 94.06 139 LYS A O 1
ATOM 1024 N N . ARG A 1 140 ? -2.308 -3.564 15.264 1.00 94.00 140 ARG A N 1
ATOM 1025 C CA . ARG A 1 140 ? -1.835 -2.314 15.874 1.00 94.00 140 ARG A CA 1
ATOM 1026 C C . ARG A 1 140 ? -2.975 -1.499 16.485 1.00 94.00 140 ARG A C 1
ATOM 1028 O O . ARG A 1 140 ? -2.768 -0.922 17.551 1.00 94.00 140 ARG A O 1
ATOM 1035 N N . GLY A 1 141 ? -4.131 -1.475 15.823 1.00 91.06 141 GLY A N 1
ATOM 1036 C CA . GLY A 1 141 ? -5.323 -0.736 16.237 1.00 91.06 141 GLY A CA 1
ATOM 1037 C C . GLY A 1 141 ? -6.308 -1.497 17.112 1.00 91.06 141 GLY A C 1
ATOM 1038 O O . GLY A 1 141 ? -7.271 -0.907 17.578 1.00 91.06 141 GLY A O 1
ATOM 1039 N N . TRP A 1 142 ? -6.096 -2.790 17.363 1.00 90.62 142 TRP A N 1
ATOM 1040 C CA . TRP A 1 142 ? -7.111 -3.651 17.977 1.00 90.62 142 TRP A CA 1
ATOM 1041 C C . TRP A 1 142 ? -7.650 -3.145 19.323 1.00 90.62 142 TRP A C 1
ATOM 1043 O O . TRP A 1 142 ? -8.824 -3.344 19.640 1.00 90.62 142 TRP A O 1
ATOM 1053 N N . LEU A 1 143 ? -6.800 -2.500 20.123 1.00 89.56 143 LEU A N 1
ATOM 1054 C CA . LEU A 1 143 ? -7.192 -1.918 21.409 1.00 89.56 143 LEU A CA 1
ATOM 1055 C C . LEU A 1 143 ? -7.804 -0.515 21.275 1.00 89.56 143 LEU A C 1
ATOM 1057 O O . LEU A 1 143 ? -8.535 -0.102 22.167 1.00 89.56 143 LEU A O 1
ATOM 1061 N N . ASP A 1 144 ? -7.549 0.177 20.163 1.00 88.38 144 ASP A N 1
ATOM 1062 C CA . ASP A 1 144 ? -8.101 1.504 19.864 1.00 88.38 144 ASP A CA 1
ATOM 1063 C C . ASP A 1 144 ? -9.558 1.413 19.359 1.00 88.38 144 ASP A C 1
ATOM 1065 O O . ASP A 1 144 ? -10.285 2.404 19.379 1.00 88.38 144 ASP A O 1
ATOM 1069 N N . PHE A 1 145 ? -9.985 0.239 18.877 1.00 90.19 145 PHE A N 1
ATOM 1070 C CA . PHE A 1 145 ? -11.276 0.038 18.214 1.00 90.19 145 PHE A CA 1
ATOM 1071 C C . PHE A 1 145 ? -12.376 -0.465 19.152 1.00 90.19 145 PHE A C 1
ATOM 1073 O O . PHE A 1 145 ? -12.165 -1.366 19.976 1.00 90.19 145 PHE A O 1
ATOM 1080 N N . THR A 1 146 ? -13.589 0.058 18.955 1.00 89.94 146 THR A N 1
ATOM 1081 C CA . THR A 1 146 ? -14.793 -0.442 19.632 1.00 89.94 146 THR A CA 1
ATOM 1082 C C . THR A 1 146 ? -15.182 -1.827 19.108 1.00 89.94 146 THR A C 1
ATOM 1084 O O . THR A 1 146 ? -14.710 -2.265 18.058 1.00 89.94 146 THR A O 1
ATOM 1087 N N . SER A 1 147 ? -16.068 -2.534 19.814 1.00 87.56 147 SER A N 1
ATOM 1088 C CA . SER A 1 147 ? -16.607 -3.808 19.317 1.00 87.56 147 SER A CA 1
ATOM 1089 C C . SER A 1 147 ? -17.300 -3.642 17.961 1.00 87.56 147 SER A C 1
ATOM 1091 O O . SER A 1 147 ? -17.090 -4.460 17.078 1.00 87.56 147 SER A O 1
ATOM 1093 N N . SER A 1 148 ? -18.045 -2.549 17.765 1.00 87.94 148 SER A N 1
ATOM 1094 C CA . SER A 1 148 ? -18.725 -2.258 16.495 1.00 87.94 148 SER A CA 1
ATOM 1095 C C . SER A 1 148 ? -17.737 -2.080 15.336 1.00 87.94 148 SER A C 1
ATOM 1097 O O . SER A 1 148 ? -17.926 -2.642 14.261 1.00 87.94 148 SER A O 1
ATOM 1099 N N . ASP A 1 149 ? -16.635 -1.357 15.569 1.00 87.44 149 ASP A N 1
ATOM 1100 C CA . ASP A 1 149 ? -15.595 -1.164 14.550 1.00 87.44 149 ASP A CA 1
ATOM 1101 C C . ASP A 1 149 ? -14.942 -2.495 14.145 1.00 87.44 149 ASP A C 1
ATOM 1103 O O . ASP A 1 149 ? -14.612 -2.698 12.979 1.00 87.44 149 ASP A O 1
ATOM 1107 N N . LYS A 1 150 ? -14.768 -3.415 15.103 1.00 87.50 150 LYS A N 1
ATOM 1108 C CA . LYS A 1 150 ? -14.190 -4.741 14.849 1.00 87.50 150 LYS A CA 1
ATOM 1109 C C . LYS A 1 150 ? -15.104 -5.589 13.975 1.00 87.50 150 LYS A C 1
ATOM 1111 O O . LYS A 1 150 ? -14.622 -6.155 13.001 1.00 87.50 150 LYS A O 1
ATOM 1116 N N . GLU A 1 151 ? -16.398 -5.630 14.285 1.00 88.38 151 GLU A N 1
ATOM 1117 C CA . GLU A 1 151 ? -17.395 -6.357 13.485 1.00 88.38 151 GLU A CA 1
ATOM 1118 C C . GLU A 1 151 ? -17.474 -5.824 12.046 1.00 88.38 151 GLU A C 1
ATOM 1120 O O . GLU A 1 151 ? -17.591 -6.599 11.093 1.00 88.38 151 GLU A O 1
ATOM 1125 N N . ALA A 1 152 ? -17.333 -4.506 11.865 1.00 87.88 152 ALA A N 1
ATOM 1126 C CA . ALA A 1 152 ? -17.349 -3.883 10.544 1.00 87.88 152 ALA A CA 1
ATOM 1127 C C . ALA A 1 152 ? -16.213 -4.378 9.630 1.00 87.88 152 ALA A C 1
ATOM 1129 O O . ALA A 1 152 ? -16.420 -4.500 8.425 1.00 87.88 152 ALA A O 1
ATOM 1130 N N . PHE A 1 153 ? -15.037 -4.721 10.173 1.00 86.56 153 PHE A N 1
ATOM 1131 C CA . PHE A 1 153 ? -13.936 -5.271 9.371 1.00 86.56 153 PHE A CA 1
ATOM 1132 C C . PHE A 1 153 ? -14.233 -6.663 8.801 1.00 86.56 153 PHE A C 1
ATOM 1134 O O . PHE A 1 153 ? -13.697 -7.012 7.753 1.00 86.56 153 PHE A O 1
ATOM 1141 N N . PHE A 1 154 ? -15.072 -7.454 9.474 1.00 82.25 154 PHE A N 1
ATOM 1142 C CA . PHE A 1 154 ? -15.433 -8.811 9.044 1.00 82.25 154 PHE A CA 1
ATOM 1143 C C . PHE A 1 154 ? -16.690 -8.859 8.172 1.00 82.25 154 PHE A C 1
ATOM 1145 O O . PHE A 1 154 ? -17.011 -9.911 7.630 1.00 82.25 154 PHE A O 1
ATOM 1152 N N . SER A 1 155 ? -17.395 -7.733 8.046 1.00 78.94 155 SER A N 1
ATOM 1153 C CA . SER A 1 155 ? -18.637 -7.609 7.273 1.00 78.94 155 SER A CA 1
ATOM 1154 C C . SER A 1 155 ? -18.419 -7.016 5.873 1.00 78.94 155 SER A C 1
ATOM 1156 O O . SER A 1 155 ? -19.383 -6.593 5.236 1.00 78.94 155 SER A O 1
ATOM 1158 N N . GLN A 1 156 ? -17.158 -6.908 5.446 1.00 62.66 156 GLN A N 1
ATOM 1159 C CA . GLN A 1 156 ? -16.750 -6.354 4.153 1.00 62.66 156 GLN A CA 1
ATOM 1160 C C . GLN A 1 156 ? -16.891 -7.348 3.001 1.00 62.66 156 GLN A C 1
ATOM 1162 O O . GLN A 1 156 ? -16.819 -8.570 3.257 1.00 62.66 156 GLN A O 1
#

Sequence (156 aa):
MIKMQEYSNGEGGDGGGGGGGPADLAKLQSIMHSIEIACSSIQMHVNPAAAEATILGLCQSPQPYKACQFILENSQVANARFQAAAAIRDAAMREWSFLTADEKKSLIGFCLCFVMQHASSPEGYVQAKISSVAAQLMKRGWLDFTSSDKEAFFSQ

pLDDT: mean 85.19, std 18.4, range [32.44, 97.38]

Radius of gyration: 20.46 Å; chains: 1; bounding box: 45×74×37 Å